Protein AF-A0A316SMA0-F1 (afdb_monomer_lite)

Sequence (99 aa):
MWKHYALLSSLFAALTAIFAKIGVKDINSNLATAIRTTVILFLRWGIVFFTDRVSEIKDISRHTWCFLLLSGIATGLSWLFYFKALQSGVVSRVAPIDK

pLDDT: mean 78.69, std 9.84, range [44.88, 91.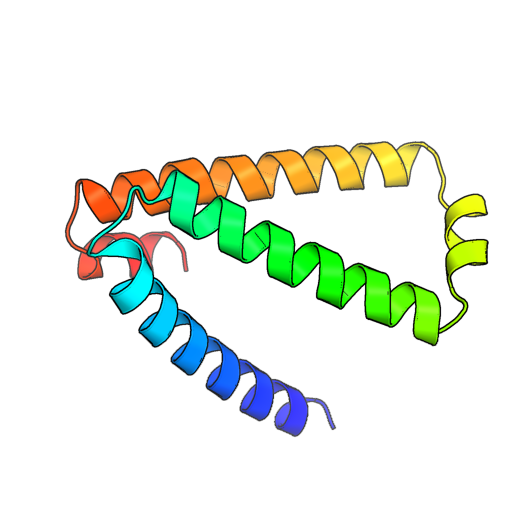56]

Structure (mmCIF, N/CA/C/O backbone):
data_AF-A0A316SMA0-F1
#
_entry.id   AF-A0A316SMA0-F1
#
loop_
_atom_site.group_PDB
_atom_site.id
_atom_site.type_symbol
_atom_site.label_atom_id
_atom_site.label_alt_id
_atom_site.label_comp_id
_atom_site.label_asym_id
_atom_site.label_entity_id
_atom_site.label_seq_id
_atom_site.pdbx_PDB_ins_code
_atom_site.Cartn_x
_atom_site.Cartn_y
_atom_site.Cartn_z
_atom_site.occupancy
_atom_site.B_iso_or_equiv
_atom_site.auth_seq_id
_atom_site.auth_comp_id
_atom_site.auth_asym_id
_atom_site.auth_atom_id
_atom_site.pdbx_PDB_model_num
ATOM 1 N N . MET A 1 1 ? -2.710 -23.763 10.604 1.00 67.50 1 MET A N 1
ATOM 2 C CA . MET A 1 1 ? -3.597 -22.664 10.160 1.00 67.50 1 MET A CA 1
ATOM 3 C C . MET A 1 1 ? -2.854 -21.587 9.357 1.00 67.50 1 MET A C 1
ATOM 5 O O . MET A 1 1 ? -3.225 -21.387 8.213 1.00 67.50 1 MET A O 1
ATOM 9 N N . TRP A 1 2 ? -1.745 -20.991 9.819 1.00 81.88 2 TRP A N 1
ATOM 10 C CA . TRP A 1 2 ? -0.991 -19.978 9.038 1.00 81.88 2 TRP A CA 1
ATOM 11 C C . TRP A 1 2 ? -0.376 -20.474 7.708 1.00 81.88 2 TRP A C 1
ATOM 13 O O . TRP A 1 2 ? -0.378 -19.749 6.720 1.00 81.88 2 TRP A O 1
ATOM 23 N N . LYS A 1 3 ? 0.090 -21.733 7.651 1.00 83.38 3 LYS A N 1
ATOM 24 C CA . LYS A 1 3 ? 0.710 -22.320 6.443 1.00 83.38 3 LYS A CA 1
ATOM 25 C C . LYS A 1 3 ? -0.230 -22.363 5.228 1.00 83.38 3 LYS A C 1
ATOM 27 O O . LYS A 1 3 ? 0.224 -22.184 4.107 1.00 83.38 3 LYS A O 1
ATOM 32 N N . HIS A 1 4 ? -1.531 -22.568 5.450 1.00 85.12 4 HIS A N 1
ATOM 33 C CA . HIS A 1 4 ? -2.523 -22.626 4.369 1.00 85.12 4 HIS A CA 1
ATOM 34 C C . HIS A 1 4 ? -2.758 -21.229 3.778 1.00 85.12 4 HIS A C 1
ATOM 36 O O . HIS A 1 4 ? -2.731 -21.062 2.563 1.00 85.12 4 HIS A O 1
ATOM 42 N N . TYR A 1 5 ? -2.883 -20.210 4.636 1.00 83.38 5 TYR A N 1
ATOM 43 C CA . TYR A 1 5 ? -2.960 -18.814 4.200 1.00 83.38 5 TYR A CA 1
ATOM 44 C C . TYR A 1 5 ? -1.676 -18.346 3.503 1.00 83.38 5 TYR A C 1
ATOM 46 O O . TYR A 1 5 ? -1.753 -17.593 2.537 1.00 83.38 5 TYR A O 1
ATOM 54 N N . ALA A 1 6 ? -0.504 -18.818 3.939 1.00 82.00 6 ALA A N 1
ATOM 55 C CA . ALA A 1 6 ? 0.769 -18.515 3.285 1.00 82.00 6 ALA A CA 1
ATOM 56 C C . ALA A 1 6 ? 0.861 -19.124 1.874 1.00 82.00 6 ALA A C 1
ATOM 58 O O . ALA A 1 6 ? 1.287 -18.437 0.948 1.00 82.00 6 ALA A O 1
ATOM 59 N N . LEU A 1 7 ? 0.413 -20.374 1.697 1.00 87.88 7 LEU A N 1
ATOM 60 C CA . LEU A 1 7 ? 0.365 -21.037 0.389 1.00 87.88 7 LEU A CA 1
ATOM 61 C C . LEU A 1 7 ? -0.601 -20.325 -0.569 1.00 87.88 7 LEU A C 1
ATOM 63 O O . LEU A 1 7 ? -0.293 -20.100 -1.736 1.00 87.88 7 LEU A O 1
ATOM 67 N N . LEU A 1 8 ? -1.768 -19.928 -0.062 1.00 86.44 8 LEU A N 1
ATOM 68 C CA . LEU A 1 8 ? -2.743 -19.188 -0.852 1.00 86.44 8 LEU A CA 1
ATOM 69 C C . LEU A 1 8 ? -2.206 -17.794 -1.226 1.00 86.44 8 LEU A C 1
ATOM 71 O O . LEU A 1 8 ? -2.337 -17.361 -2.367 1.00 86.44 8 LEU A O 1
ATOM 75 N N . SER A 1 9 ? -1.530 -17.118 -0.291 1.00 84.50 9 SER A N 1
ATOM 76 C CA . SER A 1 9 ? -0.879 -15.823 -0.521 1.00 84.50 9 SER A CA 1
ATOM 77 C C . SER A 1 9 ? 0.203 -15.894 -1.603 1.00 84.50 9 SER A C 1
ATOM 79 O O . SER A 1 9 ? 0.232 -15.038 -2.488 1.00 84.50 9 SER A O 1
ATOM 81 N N . SER A 1 10 ? 1.059 -16.925 -1.601 1.00 84.88 10 SER A N 1
ATOM 82 C CA . SER A 1 10 ? 2.097 -17.077 -2.630 1.00 84.88 10 SER A CA 1
ATOM 83 C C . SER A 1 10 ? 1.506 -17.332 -4.021 1.00 84.88 10 SER A C 1
ATOM 85 O O . SER A 1 10 ? 2.002 -16.771 -5.000 1.00 84.88 10 SER A O 1
ATOM 87 N N . LEU A 1 11 ? 0.403 -18.085 -4.113 1.00 89.31 11 LEU A N 1
ATOM 88 C CA . LEU A 1 11 ? -0.335 -18.289 -5.362 1.00 89.31 11 LEU A CA 1
ATOM 89 C C . LEU A 1 11 ? -0.879 -16.963 -5.923 1.00 89.31 11 LEU A C 1
ATOM 91 O O . LEU A 1 11 ? -0.643 -16.636 -7.088 1.00 89.31 11 LEU A O 1
ATOM 95 N N . PHE A 1 12 ? -1.556 -16.163 -5.093 1.00 86.31 12 PHE A N 1
ATOM 96 C CA . PHE A 1 12 ? -2.056 -14.846 -5.502 1.00 86.31 12 PHE A CA 1
ATOM 97 C C . PHE A 1 12 ? -0.925 -13.868 -5.839 1.00 86.31 12 PHE A C 1
ATOM 99 O O . PHE A 1 12 ? -1.065 -13.068 -6.767 1.00 86.31 12 PHE A O 1
ATOM 106 N N . ALA A 1 13 ? 0.208 -13.937 -5.137 1.00 81.44 13 ALA A N 1
ATOM 107 C CA . ALA A 1 13 ? 1.386 -13.130 -5.440 1.00 81.44 13 ALA A CA 1
ATOM 108 C C . ALA A 1 13 ? 1.978 -13.477 -6.817 1.00 81.44 13 ALA A C 1
ATOM 110 O O . ALA A 1 13 ? 2.295 -12.568 -7.587 1.00 81.44 13 ALA A O 1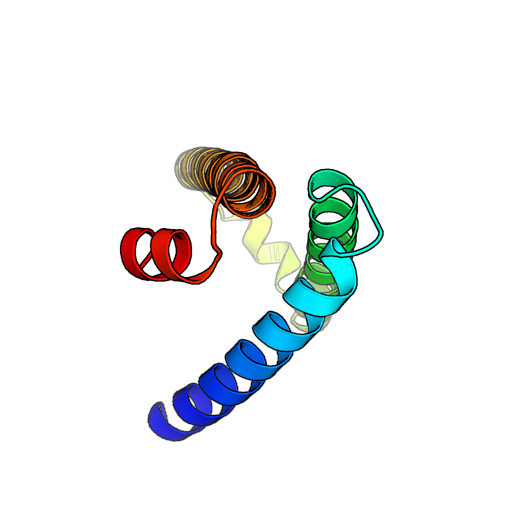
ATOM 111 N N . ALA A 1 14 ? 2.062 -14.766 -7.164 1.00 82.69 14 ALA A N 1
ATOM 112 C CA . ALA A 1 14 ? 2.520 -15.213 -8.478 1.00 82.69 14 ALA A CA 1
ATOM 113 C C . ALA A 1 14 ? 1.583 -14.735 -9.603 1.00 82.69 14 ALA A C 1
ATOM 115 O O . ALA A 1 14 ? 2.046 -14.142 -10.579 1.00 82.69 14 ALA A O 1
ATOM 116 N N . LEU A 1 15 ? 0.265 -14.898 -9.437 1.00 84.12 15 LEU A N 1
ATOM 117 C CA . LEU A 1 15 ? -0.745 -14.389 -10.380 1.00 84.12 15 LEU A CA 1
ATOM 118 C C . LEU A 1 15 ? -0.647 -12.871 -10.559 1.00 84.12 15 LEU A C 1
ATOM 120 O O . LEU A 1 15 ? -0.642 -12.361 -11.677 1.00 84.12 15 LEU A O 1
ATOM 124 N N . THR A 1 16 ? -0.499 -12.146 -9.452 1.00 81.81 16 THR A N 1
ATOM 125 C CA . THR A 1 16 ? -0.329 -10.691 -9.449 1.00 81.81 16 THR A CA 1
ATOM 126 C C . THR A 1 16 ? 0.903 -10.263 -10.243 1.00 81.81 16 THR A C 1
ATOM 128 O O . THR A 1 16 ? 0.830 -9.287 -10.985 1.00 81.81 16 THR A O 1
ATOM 131 N N . ALA A 1 17 ? 2.026 -10.975 -10.115 1.00 75.50 17 ALA A N 1
ATOM 132 C CA . ALA A 1 17 ? 3.240 -10.675 -10.870 1.00 75.50 17 ALA A CA 1
ATOM 133 C C . ALA A 1 17 ? 3.036 -10.880 -12.382 1.00 75.50 17 ALA A C 1
ATOM 135 O O . ALA A 1 17 ? 3.468 -10.047 -13.180 1.00 75.50 17 ALA A O 1
ATOM 136 N N . ILE A 1 18 ? 2.327 -11.945 -12.772 1.00 79.81 18 ILE A N 1
ATOM 137 C CA . ILE A 1 18 ? 1.977 -12.220 -14.172 1.00 79.81 18 ILE A CA 1
ATOM 138 C C . ILE A 1 18 ? 1.082 -11.102 -14.725 1.00 79.81 18 ILE A C 1
ATOM 140 O O . ILE A 1 18 ? 1.417 -10.499 -15.746 1.00 79.81 18 ILE A O 1
ATOM 144 N N . PHE A 1 19 ? -0.011 -10.766 -14.031 1.00 79.38 19 PHE A N 1
ATOM 145 C CA . PHE A 1 19 ? -0.932 -9.710 -14.462 1.00 79.38 19 PHE A CA 1
ATOM 146 C C . PHE A 1 19 ? -0.283 -8.327 -14.481 1.00 79.38 19 PHE A C 1
ATOM 148 O O . PHE A 1 19 ? -0.534 -7.562 -15.405 1.00 79.38 19 PHE A O 1
ATOM 155 N N . ALA A 1 20 ? 0.583 -8.007 -13.517 1.00 72.56 20 ALA A N 1
ATOM 156 C CA . ALA A 1 20 ? 1.316 -6.744 -13.508 1.00 72.56 20 ALA A CA 1
ATOM 157 C C . ALA A 1 20 ? 2.260 -6.633 -14.712 1.00 72.56 20 ALA A C 1
ATOM 159 O O . ALA A 1 20 ? 2.326 -5.583 -15.344 1.00 72.56 20 ALA A O 1
ATOM 160 N N . LYS A 1 21 ? 2.953 -7.719 -15.074 1.00 70.31 21 LYS A N 1
ATOM 161 C CA . LYS A 1 21 ? 3.850 -7.728 -16.235 1.00 70.31 21 LYS A CA 1
ATOM 162 C C . LYS A 1 21 ? 3.095 -7.556 -17.553 1.00 70.31 21 LYS A C 1
ATOM 164 O O . LYS A 1 21 ? 3.576 -6.848 -18.430 1.00 70.31 21 LYS A O 1
ATOM 169 N N . ILE A 1 22 ? 1.931 -8.191 -17.690 1.00 74.38 22 ILE A N 1
ATOM 170 C CA . ILE A 1 22 ? 1.084 -8.065 -18.885 1.00 74.38 22 ILE A CA 1
ATOM 171 C C . ILE A 1 22 ? 0.439 -6.673 -18.933 1.00 74.38 22 ILE A C 1
ATOM 173 O O . ILE A 1 22 ? 0.507 -5.999 -19.952 1.00 74.38 22 ILE A O 1
ATOM 177 N N . GLY A 1 23 ? -0.127 -6.210 -17.818 1.00 70.06 23 GLY A N 1
ATOM 178 C CA . GLY A 1 23 ? -0.882 -4.961 -17.743 1.00 70.06 23 GLY A CA 1
ATOM 179 C C . GLY A 1 23 ? -0.041 -3.688 -17.833 1.00 70.06 23 GLY A C 1
ATOM 180 O O . GLY A 1 23 ? -0.583 -2.658 -18.196 1.00 70.06 23 GLY A O 1
ATOM 181 N N . VAL A 1 24 ? 1.260 -3.723 -17.526 1.00 69.88 24 VAL A N 1
ATOM 182 C CA . VAL A 1 24 ? 2.152 -2.545 -17.623 1.00 69.88 24 VAL A CA 1
ATOM 183 C C . VAL A 1 24 ? 2.860 -2.462 -18.985 1.00 69.88 24 VAL A C 1
ATOM 185 O O . VAL A 1 24 ? 3.455 -1.440 -19.310 1.00 69.88 24 VAL A O 1
ATOM 188 N N . LYS A 1 25 ? 2.801 -3.518 -19.809 1.00 67.50 25 LYS A N 1
ATOM 189 C CA . LYS A 1 25 ? 3.543 -3.583 -21.077 1.00 67.50 25 LYS A CA 1
ATOM 190 C C . LYS A 1 25 ? 3.044 -2.576 -22.122 1.00 67.50 25 LYS A C 1
ATOM 192 O O . LYS A 1 25 ? 3.863 -2.022 -22.846 1.00 67.50 25 LYS A O 1
ATOM 197 N N . ASP A 1 26 ? 1.734 -2.331 -22.164 1.00 67.12 26 ASP A N 1
ATOM 198 C CA . ASP A 1 26 ? 1.078 -1.554 -23.227 1.00 67.12 26 ASP A CA 1
ATOM 199 C C . ASP A 1 26 ? 0.450 -0.229 -22.745 1.00 67.12 26 ASP A C 1
ATOM 201 O O . ASP A 1 26 ? -0.082 0.536 -23.546 1.00 67.12 26 ASP A O 1
ATOM 205 N N . ILE A 1 27 ? 0.519 0.085 -21.444 1.00 75.19 27 ILE A N 1
ATOM 206 C CA . ILE A 1 27 ? -0.009 1.334 -20.868 1.00 75.19 27 ILE A CA 1
ATOM 207 C C . ILE A 1 27 ? 0.974 1.961 -19.877 1.00 75.19 27 ILE A C 1
ATOM 209 O O . ILE A 1 27 ? 1.862 1.303 -19.341 1.00 75.19 27 ILE A O 1
ATOM 213 N N . ASN A 1 28 ? 0.806 3.257 -19.600 1.00 76.38 28 ASN A N 1
ATOM 214 C CA . ASN A 1 28 ? 1.623 3.966 -18.619 1.00 76.38 28 ASN A CA 1
ATOM 215 C C . ASN A 1 28 ? 1.561 3.271 -17.243 1.00 76.38 28 ASN A C 1
ATOM 217 O O . ASN A 1 28 ? 0.472 3.026 -16.722 1.00 76.38 28 ASN A O 1
ATOM 221 N N . SER A 1 29 ? 2.712 3.007 -16.619 1.00 72.38 29 SER A N 1
ATOM 222 C CA . SER A 1 29 ? 2.771 2.298 -15.336 1.00 72.38 29 SER A CA 1
ATOM 223 C C . SER A 1 29 ? 1.979 2.981 -14.217 1.00 72.38 29 SER A C 1
ATOM 225 O O . SER A 1 29 ? 1.404 2.288 -13.383 1.00 72.38 29 SER A O 1
ATOM 227 N N . ASN A 1 30 ? 1.894 4.317 -14.211 1.00 78.38 30 ASN A N 1
ATOM 228 C CA . ASN A 1 30 ? 1.085 5.058 -13.238 1.00 78.38 30 ASN A CA 1
ATOM 229 C C . ASN A 1 30 ? -0.418 4.854 -13.468 1.00 78.38 30 ASN A C 1
ATOM 231 O O . ASN A 1 30 ? -1.194 4.823 -12.518 1.00 78.38 30 ASN A O 1
ATOM 235 N N . LEU A 1 31 ? -0.839 4.689 -14.726 1.00 79.88 31 LEU A N 1
ATOM 236 C CA . LEU A 1 31 ? -2.229 4.381 -15.058 1.00 79.88 31 LEU A CA 1
ATOM 237 C C . LEU A 1 31 ? -2.578 2.949 -14.629 1.00 79.88 31 LEU A C 1
ATOM 239 O O . LEU A 1 31 ? -3.608 2.726 -13.997 1.00 79.88 31 LEU A O 1
ATOM 243 N N . ALA A 1 32 ? -1.691 1.990 -14.906 1.00 81.88 32 ALA A N 1
ATOM 244 C CA . ALA A 1 32 ? -1.864 0.598 -14.496 1.00 81.88 32 ALA A CA 1
ATOM 245 C C . ALA A 1 32 ? -1.963 0.453 -12.966 1.00 81.88 32 ALA A C 1
ATOM 247 O O . ALA A 1 32 ? -2.815 -0.279 -12.454 1.00 81.88 32 ALA A O 1
ATOM 248 N N . THR A 1 33 ? -1.119 1.171 -12.217 1.00 81.25 33 THR A N 1
ATOM 249 C CA . THR A 1 33 ? -1.170 1.164 -10.750 1.00 81.25 33 THR A CA 1
ATOM 250 C C . THR A 1 33 ? -2.400 1.865 -10.205 1.00 81.25 33 THR A C 1
ATOM 252 O O . THR A 1 33 ? -2.990 1.332 -9.271 1.00 81.25 33 THR A O 1
ATOM 255 N N . ALA A 1 34 ? -2.826 2.987 -10.792 1.00 84.44 34 ALA A N 1
ATOM 256 C CA . ALA A 1 34 ? -4.058 3.669 -10.401 1.00 84.44 34 ALA A CA 1
ATOM 257 C C . ALA A 1 34 ? -5.288 2.763 -10.565 1.00 84.44 34 ALA A C 1
ATOM 259 O O . ALA A 1 34 ? -6.078 2.618 -9.638 1.00 84.44 34 ALA A O 1
ATOM 260 N N . ILE A 1 35 ? -5.415 2.065 -11.700 1.00 85.75 35 ILE A N 1
ATOM 261 C CA . ILE A 1 35 ? -6.508 1.102 -11.910 1.00 85.75 35 ILE A CA 1
ATOM 262 C C . ILE A 1 35 ? -6.458 0.002 -10.841 1.00 85.75 35 ILE A C 1
ATOM 264 O O . ILE A 1 35 ? -7.471 -0.329 -10.221 1.00 85.75 35 ILE A O 1
ATOM 268 N N . ARG A 1 36 ? -5.265 -0.541 -10.572 1.00 83.81 36 ARG A N 1
ATOM 269 C CA . ARG A 1 36 ? -5.079 -1.591 -9.566 1.00 83.81 36 ARG A CA 1
ATOM 270 C C . ARG A 1 36 ? -5.431 -1.119 -8.151 1.00 83.81 36 ARG A C 1
ATOM 272 O O . ARG A 1 36 ? -6.079 -1.870 -7.421 1.00 83.81 36 ARG A O 1
ATOM 279 N N . THR A 1 37 ? -5.021 0.084 -7.743 1.00 86.81 37 THR A N 1
ATOM 280 C CA . THR A 1 37 ? -5.347 0.624 -6.412 1.00 86.81 37 THR A CA 1
ATOM 281 C C . THR A 1 37 ? -6.835 0.891 -6.272 1.00 86.81 37 THR A C 1
ATOM 283 O O . THR A 1 37 ? -7.382 0.586 -5.217 1.00 86.81 37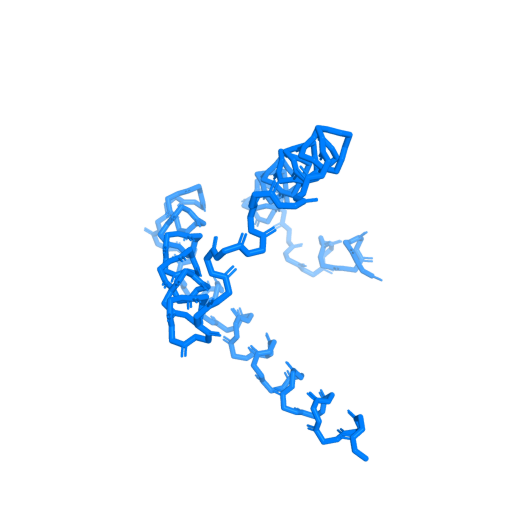 THR A O 1
ATOM 286 N N . THR A 1 38 ? -7.511 1.366 -7.320 1.00 89.38 38 THR A N 1
ATOM 287 C CA . THR A 1 38 ? -8.967 1.549 -7.319 1.00 89.38 38 THR A CA 1
ATOM 288 C C . THR A 1 38 ? -9.699 0.225 -7.101 1.00 89.38 38 THR A C 1
ATOM 290 O O . THR A 1 38 ? -10.559 0.144 -6.226 1.00 89.38 38 THR A O 1
ATOM 293 N N . VAL A 1 39 ? -9.322 -0.843 -7.815 1.00 89.12 39 VAL A N 1
ATOM 294 C CA . VAL A 1 39 ? -9.922 -2.178 -7.621 1.00 89.12 39 VAL A CA 1
ATOM 295 C C . VAL A 1 39 ? -9.695 -2.688 -6.193 1.00 89.12 39 VAL A C 1
ATOM 297 O O . VAL A 1 39 ? -10.630 -3.163 -5.549 1.00 89.12 39 VAL A O 1
ATOM 300 N N . ILE A 1 40 ? -8.474 -2.549 -5.664 1.00 88.69 40 ILE A N 1
ATOM 301 C CA . ILE A 1 40 ? -8.152 -2.942 -4.282 1.00 88.69 40 ILE A CA 1
ATOM 302 C C . ILE A 1 40 ? -8.951 -2.113 -3.272 1.00 88.69 40 ILE A C 1
ATOM 304 O O . ILE A 1 40 ? -9.416 -2.662 -2.276 1.00 88.69 40 ILE A O 1
ATOM 308 N N . LEU A 1 41 ? -9.120 -0.812 -3.517 1.00 90.38 41 LEU A N 1
ATOM 309 C CA . LEU A 1 41 ? -9.881 0.090 -2.660 1.00 90.38 41 LEU A CA 1
ATOM 310 C C . LEU A 1 41 ? -11.335 -0.371 -2.563 1.00 90.38 41 LEU A C 1
ATOM 312 O O . LEU A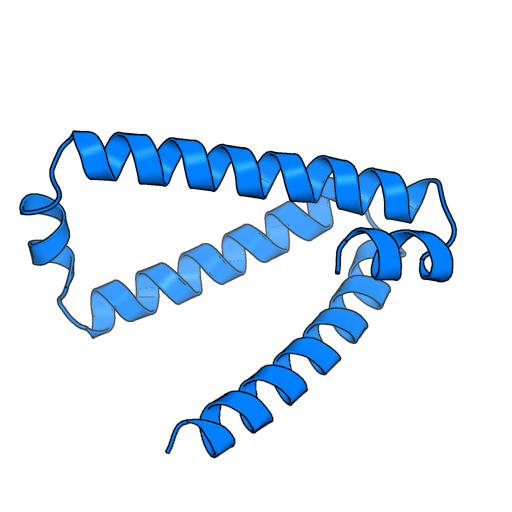 1 41 ? -11.818 -0.571 -1.451 1.00 90.38 41 LEU A O 1
ATOM 316 N N . PHE A 1 42 ? -11.998 -0.627 -3.693 1.00 91.56 42 PHE A N 1
ATOM 317 C CA . PHE A 1 42 ? -13.370 -1.141 -3.692 1.00 91.56 42 PHE A CA 1
ATOM 318 C C . PHE A 1 42 ? -13.486 -2.490 -2.982 1.00 91.56 42 PHE A C 1
ATOM 320 O O . PHE A 1 42 ? -14.387 -2.674 -2.169 1.00 91.56 42 PHE A O 1
ATOM 327 N N . LEU A 1 43 ? -12.553 -3.413 -3.226 1.00 89.94 43 LEU A N 1
ATOM 328 C CA . LEU A 1 43 ? -12.564 -4.727 -2.584 1.00 89.94 43 LEU A CA 1
ATOM 329 C C . LEU A 1 43 ? -12.369 -4.622 -1.061 1.00 89.94 43 LEU A C 1
ATOM 331 O O . LEU A 1 43 ? -13.092 -5.258 -0.297 1.00 89.94 43 LEU A O 1
ATOM 335 N N . ARG A 1 44 ? -11.429 -3.784 -0.603 1.00 88.25 44 ARG A N 1
ATOM 336 C CA . ARG A 1 44 ? -11.153 -3.544 0.826 1.00 88.25 44 ARG A CA 1
ATOM 337 C C . ARG A 1 44 ? -12.340 -2.890 1.525 1.00 88.25 44 ARG A C 1
ATOM 339 O O . ARG A 1 44 ? -12.742 -3.367 2.581 1.00 88.25 44 ARG A O 1
ATOM 346 N N . TRP A 1 45 ? -12.910 -1.840 0.937 1.00 86.88 45 TRP A N 1
ATOM 347 C CA . TRP A 1 45 ? -14.092 -1.177 1.489 1.00 86.88 45 TRP A CA 1
ATOM 348 C C . TRP A 1 45 ? -15.312 -2.093 1.487 1.00 86.88 45 TRP A C 1
ATOM 350 O O . TRP A 1 45 ? -16.020 -2.135 2.488 1.00 86.88 45 TRP A O 1
ATOM 360 N N . GLY A 1 46 ? -15.514 -2.887 0.431 1.00 88.56 46 GLY A N 1
ATOM 361 C CA . GLY A 1 46 ? -16.571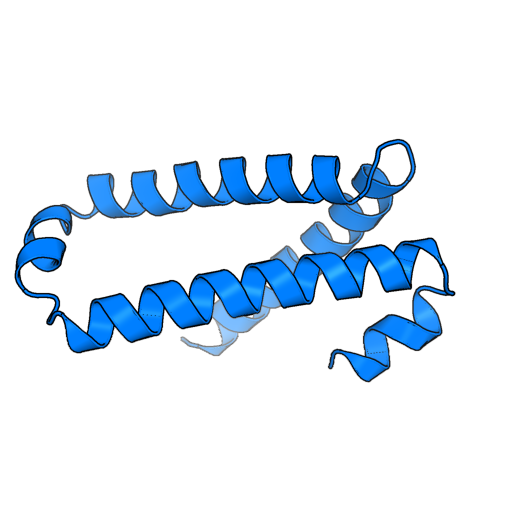 -3.896 0.374 1.00 88.56 46 GLY A CA 1
ATOM 362 C C . GLY A 1 46 ? -16.513 -4.843 1.570 1.00 88.56 46 GLY A C 1
ATOM 363 O O . GLY A 1 46 ? -17.506 -5.003 2.269 1.00 88.56 46 GLY A O 1
ATOM 364 N N . ILE A 1 47 ? -15.333 -5.389 1.884 1.00 87.81 47 ILE A N 1
ATOM 365 C CA . ILE A 1 47 ? -15.145 -6.246 3.066 1.00 87.81 47 ILE A CA 1
ATOM 366 C C . ILE A 1 47 ? -15.479 -5.502 4.367 1.00 87.81 47 ILE A C 1
ATOM 368 O O . ILE A 1 47 ? -16.138 -6.074 5.232 1.00 87.81 47 ILE A O 1
ATOM 372 N N . VAL A 1 48 ? -15.055 -4.243 4.520 1.00 86.88 48 VAL A N 1
ATOM 373 C CA . VAL A 1 48 ? -15.353 -3.447 5.727 1.00 86.88 48 VAL A CA 1
ATOM 374 C C . VAL A 1 48 ? -16.861 -3.252 5.904 1.00 86.88 48 VAL A C 1
ATOM 376 O O . VAL A 1 48 ? -17.355 -3.425 7.018 1.00 86.88 48 VAL A O 1
ATOM 379 N N . PHE A 1 49 ? -17.590 -2.969 4.819 1.00 85.88 49 PHE A N 1
ATOM 380 C CA . PHE A 1 49 ? -19.053 -2.885 4.838 1.00 85.88 49 PHE A CA 1
ATOM 381 C C . PHE A 1 49 ? -19.701 -4.230 5.186 1.00 85.88 49 PHE A C 1
ATOM 383 O O . PHE A 1 49 ? -20.562 -4.271 6.054 1.00 85.88 49 PHE A O 1
ATOM 390 N N . PHE A 1 50 ? -19.251 -5.337 4.584 1.00 87.25 50 PHE A N 1
ATOM 391 C CA . PHE A 1 50 ? -19.763 -6.683 4.887 1.00 87.25 50 PHE A CA 1
ATOM 392 C C . PHE A 1 50 ? -19.472 -7.154 6.320 1.00 87.25 50 PHE A C 1
ATOM 394 O O . PHE A 1 50 ? -20.172 -8.024 6.826 1.00 87.25 50 PHE A O 1
ATOM 401 N N . THR A 1 51 ? -18.433 -6.619 6.963 1.00 85.38 51 THR A N 1
ATOM 402 C CA . THR A 1 51 ? -18.036 -7.009 8.327 1.00 85.38 51 THR A CA 1
ATOM 403 C C . THR A 1 51 ? -18.644 -6.079 9.392 1.00 85.38 51 THR A C 1
ATOM 405 O O . THR A 1 51 ? -18.348 -6.244 10.570 1.00 85.38 51 THR A O 1
ATOM 408 N N . ASP A 1 52 ? -19.456 -5.084 9.003 1.00 76.44 52 ASP A N 1
ATOM 409 C CA . ASP A 1 52 ? -20.062 -4.075 9.897 1.00 76.44 52 ASP A CA 1
ATOM 410 C C . ASP A 1 52 ? -19.053 -3.294 10.772 1.00 76.44 52 ASP A C 1
ATOM 412 O O . ASP A 1 52 ? -19.397 -2.649 11.761 1.00 76.44 52 ASP A O 1
ATOM 416 N N . ARG A 1 53 ? -17.771 -3.272 10.381 1.00 76.44 53 ARG A N 1
ATOM 417 C CA . ARG A 1 53 ? -16.690 -2.597 11.132 1.00 76.44 53 ARG A CA 1
ATOM 418 C C . ARG A 1 53 ? -16.544 -1.117 10.817 1.00 76.44 53 ARG A C 1
ATOM 420 O O . ARG A 1 53 ? -15.539 -0.492 11.141 1.00 76.44 53 ARG A O 1
ATOM 427 N N . VAL A 1 54 ? -17.555 -0.534 10.187 1.00 71.94 54 VAL A N 1
ATOM 428 C CA . VAL A 1 54 ? -17.596 0.903 9.897 1.00 71.94 54 VAL A CA 1
ATOM 429 C C . VAL A 1 54 ? -17.649 1.714 11.200 1.00 71.94 54 VAL A C 1
ATOM 431 O O . VAL A 1 54 ? -17.133 2.829 11.255 1.00 71.94 54 VAL A O 1
ATOM 434 N N . SER A 1 55 ? -18.217 1.150 12.272 1.00 71.81 55 SER A N 1
ATOM 435 C CA . SER A 1 55 ? -18.275 1.776 13.599 1.00 71.81 55 SER A CA 1
ATOM 436 C C . SER A 1 55 ? -16.896 1.931 14.253 1.00 71.81 55 SER A C 1
ATOM 438 O O . SER A 1 55 ? -16.641 2.975 14.851 1.00 71.81 55 SER A O 1
ATOM 440 N N . GLU A 1 56 ? -15.982 0.972 14.054 1.00 76.94 56 GLU A N 1
ATOM 441 C CA . GLU A 1 56 ? -14.617 0.988 14.611 1.00 76.94 56 GLU A CA 1
ATOM 442 C C . GLU A 1 56 ? -13.793 2.183 14.108 1.00 76.94 56 GLU A C 1
ATOM 444 O O . GLU A 1 56 ? -12.866 2.622 14.782 1.00 76.94 56 GLU A O 1
ATOM 449 N N . ILE A 1 57 ? -14.156 2.773 12.960 1.00 74.88 57 ILE A N 1
ATOM 450 C CA . ILE A 1 57 ? -13.500 3.972 12.414 1.00 74.88 57 ILE A CA 1
ATOM 451 C C . ILE A 1 57 ? -13.568 5.145 13.408 1.00 74.88 57 ILE A C 1
ATOM 453 O O . ILE A 1 57 ? -12.647 5.965 13.451 1.00 74.88 57 ILE A O 1
ATOM 457 N N . LYS A 1 58 ? -14.632 5.222 14.222 1.00 73.12 58 LYS A N 1
ATOM 458 C CA . LYS A 1 58 ? -14.824 6.285 15.223 1.00 73.12 58 LYS A CA 1
ATOM 459 C C . LYS A 1 58 ? -13.904 6.139 16.437 1.00 73.12 58 LYS A C 1
ATOM 461 O O . LYS A 1 58 ? -13.579 7.151 17.050 1.00 73.12 58 LYS A O 1
ATOM 466 N N . ASP A 1 59 ? -13.447 4.923 16.731 1.00 81.81 59 ASP A N 1
ATOM 467 C CA . ASP A 1 59 ? -12.537 4.635 17.845 1.00 81.81 59 ASP A CA 1
ATOM 468 C C . ASP A 1 59 ? -11.055 4.794 17.458 1.00 81.81 59 ASP A C 1
ATOM 470 O O . ASP A 1 59 ? -10.160 4.723 18.306 1.00 81.81 59 ASP A O 1
ATOM 474 N N . ILE A 1 60 ? -10.757 5.052 16.178 1.00 82.69 60 ILE A N 1
ATOM 475 C CA . ILE A 1 60 ? -9.384 5.257 15.711 1.00 82.69 60 ILE A CA 1
ATOM 476 C C . ILE A 1 60 ? -8.868 6.622 16.189 1.00 82.69 60 ILE A C 1
ATOM 478 O O . ILE A 1 60 ? -9.309 7.682 15.744 1.00 82.69 60 ILE A O 1
ATOM 482 N N . SER A 1 61 ? -7.848 6.595 17.050 1.00 86.69 61 SER A N 1
ATOM 483 C CA . SER A 1 61 ? -7.133 7.791 17.513 1.00 86.69 61 SER A CA 1
ATOM 484 C C . SER A 1 61 ? -6.547 8.625 16.359 1.00 86.69 61 SER A C 1
ATOM 486 O O . SER A 1 61 ? -6.068 8.087 15.355 1.00 86.69 61 SER A O 1
ATOM 488 N N . ARG A 1 62 ? -6.491 9.958 16.528 1.00 83.00 62 ARG A N 1
ATOM 489 C CA . ARG A 1 62 ? -5.872 10.894 15.560 1.00 83.00 62 ARG A CA 1
ATOM 490 C C . ARG A 1 62 ? -4.424 10.540 15.222 1.00 83.00 62 ARG A C 1
ATOM 492 O O . ARG A 1 62 ? -3.988 10.759 14.095 1.00 83.00 62 ARG A O 1
ATOM 499 N N . HIS A 1 63 ? -3.683 9.993 16.182 1.00 84.38 63 HIS A N 1
ATOM 500 C CA . HIS A 1 63 ? -2.302 9.575 15.960 1.00 84.38 63 HIS A CA 1
ATOM 501 C C . HIS A 1 63 ? -2.233 8.402 14.972 1.00 84.38 63 HIS A C 1
ATOM 503 O O . HIS A 1 63 ? -1.469 8.442 14.010 1.00 84.38 63 HIS A O 1
ATOM 509 N N . THR A 1 64 ? -3.100 7.402 15.143 1.00 86.75 64 THR A N 1
ATOM 510 C CA . THR A 1 64 ? -3.219 6.259 14.229 1.00 86.75 64 THR A CA 1
ATOM 511 C C . THR A 1 64 ? -3.626 6.707 12.827 1.00 86.75 64 THR A C 1
ATOM 513 O O . THR A 1 64 ? -3.051 6.235 11.851 1.00 86.75 64 THR A O 1
ATOM 516 N N . TRP A 1 65 ? -4.545 7.672 12.715 1.00 87.00 65 TRP A N 1
ATOM 517 C CA . TRP A 1 65 ? -4.907 8.297 11.437 1.00 87.00 65 TRP A CA 1
ATOM 518 C C . TRP A 1 65 ? -3.712 8.949 10.735 1.00 87.00 65 TRP A C 1
ATOM 520 O O . TRP A 1 65 ? -3.520 8.743 9.538 1.00 87.00 65 TRP A O 1
ATOM 530 N N . CYS A 1 66 ? -2.887 9.695 11.474 1.00 88.94 66 CYS A N 1
ATOM 531 C CA . CYS A 1 66 ? -1.683 10.310 10.923 1.00 88.94 66 CYS A CA 1
ATOM 532 C C . CYS A 1 66 ? -0.710 9.246 10.391 1.00 88.94 66 CYS A C 1
ATOM 534 O O . CYS A 1 66 ? -0.282 9.328 9.242 1.00 88.94 66 CYS A O 1
ATOM 536 N N . PHE A 1 67 ? -0.436 8.196 11.173 1.00 89.44 67 PHE A N 1
ATOM 537 C CA . PHE A 1 67 ? 0.436 7.094 10.753 1.00 89.44 67 PHE A CA 1
ATOM 538 C C . PHE A 1 67 ? -0.122 6.306 9.559 1.00 89.44 67 PHE A C 1
ATOM 540 O O . PHE A 1 67 ? 0.642 5.939 8.668 1.00 89.44 67 PHE A O 1
ATOM 547 N N . LEU A 1 68 ? -1.438 6.079 9.499 1.00 88.62 68 LEU A N 1
ATOM 548 C CA . LEU A 1 68 ? -2.105 5.435 8.362 1.00 88.62 68 LEU A CA 1
ATOM 549 C C . LEU A 1 68 ? -1.968 6.265 7.083 1.00 88.62 68 LEU A C 1
ATOM 551 O O . LEU A 1 68 ? -1.632 5.717 6.034 1.00 88.62 68 LEU A O 1
ATOM 555 N N . LEU A 1 69 ? -2.178 7.582 7.169 1.00 88.38 69 LEU A N 1
ATOM 556 C CA . LEU A 1 69 ? -2.002 8.490 6.036 1.00 88.38 69 LEU A CA 1
ATOM 557 C C . LEU A 1 69 ? -0.543 8.526 5.576 1.00 88.38 69 LEU A C 1
ATOM 559 O O . LEU A 1 69 ? -0.276 8.365 4.387 1.00 88.38 69 LEU A O 1
ATOM 563 N N . LEU A 1 70 ? 0.404 8.665 6.508 1.00 89.44 70 LEU A N 1
ATOM 564 C CA . LEU A 1 70 ? 1.835 8.682 6.198 1.00 89.44 70 LEU A CA 1
ATOM 565 C C . LEU A 1 70 ? 2.289 7.363 5.557 1.00 89.44 70 LEU A C 1
ATOM 567 O O . LEU A 1 70 ? 3.012 7.374 4.564 1.00 89.44 70 LEU A O 1
ATOM 571 N N . SER A 1 71 ? 1.820 6.228 6.082 1.00 87.75 71 SER A N 1
ATOM 572 C CA . SER A 1 71 ? 2.081 4.897 5.526 1.00 87.75 71 SER A CA 1
ATOM 573 C C . SER A 1 71 ? 1.479 4.733 4.127 1.00 87.75 71 SER A C 1
ATOM 575 O O . SER A 1 71 ? 2.140 4.207 3.229 1.00 87.75 71 SER A O 1
ATOM 577 N N . GLY A 1 72 ? 0.258 5.231 3.907 1.00 86.31 72 GLY A N 1
ATOM 578 C CA . GLY A 1 72 ? -0.386 5.235 2.594 1.00 86.31 72 GLY A CA 1
ATOM 579 C C . GLY A 1 72 ? 0.400 6.051 1.567 1.00 86.31 72 GLY A C 1
ATOM 580 O O . GLY A 1 72 ? 0.667 5.562 0.469 1.00 86.31 72 GLY A O 1
ATOM 581 N N . ILE A 1 73 ? 0.843 7.253 1.947 1.00 88.06 73 ILE A N 1
ATOM 582 C CA . ILE A 1 73 ? 1.690 8.120 1.114 1.00 88.06 73 ILE A CA 1
ATOM 583 C C . ILE A 1 73 ? 3.023 7.430 0.802 1.00 88.06 73 ILE A C 1
ATOM 585 O O . ILE A 1 73 ? 3.423 7.379 -0.361 1.00 88.06 73 ILE A O 1
ATOM 589 N N . ALA A 1 74 ? 3.683 6.846 1.806 1.00 86.88 74 ALA A N 1
ATOM 590 C CA . ALA A 1 74 ? 4.940 6.121 1.626 1.00 86.88 74 ALA A CA 1
ATOM 591 C C . ALA A 1 74 ? 4.783 4.921 0.678 1.00 86.88 74 ALA A C 1
ATOM 593 O O . ALA A 1 74 ? 5.622 4.709 -0.197 1.00 86.88 74 ALA A O 1
ATOM 594 N N . THR A 1 75 ? 3.680 4.177 0.794 1.00 85.19 75 THR A N 1
ATOM 595 C CA . THR A 1 75 ? 3.367 3.045 -0.092 1.00 85.19 75 THR A CA 1
ATOM 596 C C . THR A 1 75 ? 3.141 3.514 -1.531 1.00 85.19 75 THR A C 1
ATOM 598 O O . THR A 1 75 ? 3.701 2.943 -2.464 1.00 85.19 75 THR A O 1
ATOM 601 N N . GLY A 1 76 ? 2.361 4.584 -1.723 1.00 83.56 76 GLY A N 1
ATOM 602 C CA . GLY A 1 76 ? 2.111 5.160 -3.045 1.00 83.56 76 GLY A CA 1
ATOM 603 C C . GLY A 1 76 ? 3.382 5.694 -3.712 1.00 83.56 76 GLY A C 1
ATOM 604 O O . GLY A 1 76 ? 3.631 5.405 -4.883 1.00 83.56 76 GLY A O 1
ATOM 605 N N . LEU A 1 77 ? 4.222 6.413 -2.958 1.00 84.19 77 LEU A N 1
ATOM 606 C CA . LEU A 1 77 ? 5.524 6.901 -3.426 1.00 84.19 77 LEU A CA 1
ATOM 607 C C . LEU A 1 77 ? 6.462 5.746 -3.791 1.00 84.19 77 LEU A C 1
ATOM 609 O O . LEU A 1 77 ? 7.059 5.772 -4.864 1.00 84.19 77 LEU A O 1
ATOM 613 N N . SER A 1 78 ? 6.554 4.719 -2.940 1.00 80.56 78 SER A N 1
ATOM 614 C CA . SER A 1 78 ? 7.347 3.513 -3.207 1.00 80.56 78 SER A CA 1
ATOM 615 C C . SER A 1 78 ? 6.957 2.873 -4.540 1.00 80.56 78 SER A C 1
ATOM 617 O O . SER A 1 78 ? 7.828 2.621 -5.371 1.00 80.56 78 SER A O 1
ATOM 619 N N . TRP A 1 79 ? 5.658 2.700 -4.808 1.00 80.12 79 TRP A N 1
ATOM 620 C CA . TRP A 1 79 ? 5.198 2.146 -6.082 1.00 80.12 79 TRP A CA 1
ATOM 621 C C . TRP A 1 79 ? 5.559 3.046 -7.260 1.00 80.12 79 TRP A C 1
ATOM 623 O O . TRP A 1 79 ? 6.045 2.546 -8.271 1.00 80.12 79 TRP A O 1
ATOM 633 N N . LEU A 1 80 ? 5.386 4.363 -7.138 1.00 77.62 80 LEU A N 1
ATOM 634 C CA . LEU A 1 80 ? 5.744 5.302 -8.202 1.00 77.62 80 LEU A CA 1
ATOM 635 C C . LEU A 1 80 ? 7.219 5.147 -8.604 1.00 77.62 80 LEU A C 1
ATOM 637 O O . LEU A 1 80 ? 7.521 5.030 -9.793 1.00 77.62 80 LEU A O 1
ATOM 641 N N . PHE A 1 81 ? 8.133 5.071 -7.634 1.00 78.69 81 PHE A N 1
ATOM 642 C CA . PHE A 1 81 ? 9.556 4.859 -7.910 1.00 78.69 81 PHE A CA 1
ATOM 643 C C . PHE A 1 81 ? 9.865 3.443 -8.413 1.00 78.69 81 PHE A C 1
ATOM 645 O O . PHE A 1 81 ? 10.623 3.304 -9.372 1.00 78.69 81 PHE A O 1
ATOM 652 N N . TYR A 1 82 ? 9.246 2.408 -7.839 1.00 76.00 82 TYR A N 1
ATOM 653 C CA . TYR A 1 82 ? 9.427 1.011 -8.247 1.00 76.00 82 TYR A CA 1
ATOM 654 C C . TYR A 1 82 ? 9.005 0.775 -9.701 1.00 76.00 82 TYR A C 1
ATOM 656 O O . TYR A 1 82 ? 9.757 0.221 -10.503 1.00 76.00 82 TYR A O 1
ATOM 664 N N . PHE A 1 83 ? 7.820 1.251 -10.080 1.00 72.19 83 PHE A N 1
ATOM 665 C CA . PHE A 1 83 ? 7.318 1.107 -11.441 1.00 72.19 83 PHE A CA 1
ATOM 666 C C . PHE A 1 83 ? 8.083 1.971 -12.439 1.00 72.19 83 PHE A C 1
ATOM 668 O O . PHE A 1 83 ? 8.283 1.547 -13.576 1.00 72.19 83 PHE A O 1
ATOM 675 N N . LYS A 1 84 ? 8.566 3.146 -12.019 1.00 73.06 84 LYS A N 1
ATOM 676 C CA . LYS A 1 84 ? 9.463 3.961 -12.842 1.00 73.06 84 LYS A CA 1
ATOM 677 C C . LYS A 1 84 ? 10.810 3.266 -13.066 1.00 73.06 84 LYS A C 1
ATOM 679 O O . LYS A 1 84 ? 11.306 3.287 -14.187 1.00 73.06 84 LYS A O 1
ATOM 684 N N . ALA A 1 85 ? 11.354 2.590 -12.051 1.00 71.38 85 ALA A N 1
ATOM 685 C CA . ALA A 1 85 ? 12.569 1.779 -12.164 1.00 71.38 85 ALA A CA 1
ATOM 686 C C . ALA A 1 85 ? 12.373 0.529 -13.041 1.00 71.38 85 ALA A C 1
ATOM 688 O O . ALA A 1 85 ? 13.253 0.179 -13.822 1.00 71.38 85 ALA A O 1
ATOM 689 N N . LEU A 1 86 ? 11.208 -0.120 -12.968 1.00 68.12 86 LEU A N 1
ATOM 690 C CA . LEU A 1 86 ? 10.835 -1.217 -13.871 1.00 68.12 86 LEU A CA 1
ATOM 691 C C . LEU A 1 86 ? 10.721 -0.776 -15.333 1.00 68.12 86 LEU A C 1
ATOM 693 O O . LEU A 1 86 ? 10.969 -1.578 -16.227 1.00 68.12 86 LEU A O 1
ATOM 697 N N . GLN A 1 87 ? 10.315 0.471 -15.576 1.00 64.44 87 GLN A N 1
ATOM 698 C CA . GLN A 1 87 ? 10.172 1.012 -16.926 1.00 64.44 87 GLN A CA 1
ATOM 699 C C . GLN A 1 87 ? 11.523 1.442 -17.524 1.00 64.44 87 GLN A C 1
ATOM 701 O O . GLN A 1 87 ? 11.696 1.368 -18.736 1.00 64.44 87 GLN A O 1
ATOM 706 N N . SER A 1 88 ? 12.478 1.879 -16.691 1.00 63.12 88 SER A N 1
ATOM 707 C CA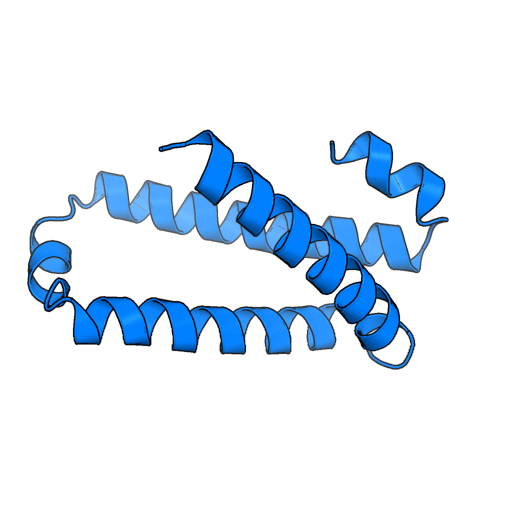 . SER A 1 88 ? 13.815 2.319 -17.120 1.00 63.12 88 SER A CA 1
ATOM 708 C C . SER A 1 88 ? 14.897 1.233 -17.060 1.00 63.12 88 SER A C 1
ATOM 710 O O . SER A 1 88 ? 15.960 1.405 -17.654 1.00 63.12 88 SER A O 1
ATOM 712 N N . GLY A 1 89 ? 14.660 0.128 -16.348 1.00 62.97 89 GLY A N 1
ATOM 713 C CA . GLY A 1 89 ? 15.649 -0.916 -16.087 1.00 62.97 89 GLY A CA 1
ATOM 714 C C . GLY A 1 89 ? 15.137 -2.336 -16.326 1.00 62.97 89 GLY A C 1
ATOM 715 O O . GLY A 1 89 ? 13.962 -2.588 -16.571 1.00 62.97 89 GLY A O 1
ATOM 716 N N . VAL A 1 90 ? 16.046 -3.310 -16.244 1.00 59.84 90 VAL A N 1
ATOM 717 C CA . VAL A 1 90 ? 15.699 -4.730 -16.400 1.00 59.84 90 VAL A CA 1
ATOM 718 C C . VAL A 1 90 ? 15.043 -5.234 -15.112 1.00 59.84 90 VAL A C 1
ATOM 720 O O . VAL A 1 90 ? 15.645 -5.155 -14.040 1.00 59.84 90 VAL A O 1
ATOM 723 N N . VAL A 1 91 ? 13.838 -5.805 -15.215 1.00 59.75 91 VAL A N 1
ATOM 724 C CA . VAL A 1 91 ? 13.046 -6.356 -14.088 1.00 59.75 91 VAL A CA 1
ATOM 725 C C . VAL A 1 91 ? 13.877 -7.263 -13.165 1.00 59.75 91 VAL A C 1
ATOM 727 O O . VAL A 1 91 ? 13.696 -7.242 -11.949 1.00 59.75 91 VAL A O 1
ATOM 730 N N . SER A 1 92 ? 14.830 -8.013 -13.729 1.00 59.00 92 SER A N 1
ATOM 731 C CA . SER A 1 92 ? 15.722 -8.928 -13.005 1.00 59.00 92 SER A CA 1
ATOM 732 C C . SER A 1 92 ? 16.726 -8.249 -12.068 1.00 59.00 92 SER A C 1
ATOM 734 O O . SER A 1 92 ? 17.249 -8.920 -11.186 1.00 59.00 92 SER A O 1
ATOM 736 N N . ARG A 1 93 ? 16.998 -6.945 -12.225 1.00 60.19 93 ARG A N 1
ATOM 737 C CA . ARG A 1 93 ? 17.844 -6.173 -11.296 1.00 60.19 93 ARG A CA 1
ATOM 738 C C . ARG A 1 93 ? 17.043 -5.406 -10.249 1.00 60.19 93 ARG A C 1
ATOM 740 O O . ARG A 1 93 ? 17.554 -5.183 -9.164 1.00 60.19 93 ARG A O 1
ATOM 747 N N . VAL A 1 94 ? 15.809 -5.009 -10.564 1.00 59.84 94 VAL A N 1
ATOM 748 C CA . VAL A 1 94 ? 14.972 -4.191 -9.666 1.00 59.84 94 VAL A CA 1
ATOM 749 C C . VAL A 1 94 ? 14.257 -5.057 -8.624 1.00 59.84 94 VAL A C 1
ATOM 751 O O . VAL A 1 94 ? 14.191 -4.685 -7.458 1.00 59.84 94 VAL A O 1
ATOM 754 N N . ALA A 1 95 ? 13.767 -6.238 -9.014 1.00 58.16 95 ALA A N 1
ATOM 755 C CA . ALA A 1 95 ? 13.047 -7.138 -8.111 1.00 58.16 95 ALA A CA 1
ATOM 756 C C . ALA A 1 95 ? 13.848 -7.618 -6.873 1.00 58.16 95 ALA A C 1
ATOM 758 O O . ALA A 1 95 ? 13.251 -7.626 -5.802 1.00 58.16 95 ALA A O 1
ATOM 759 N N . PRO A 1 96 ? 15.150 -7.974 -6.965 1.00 60.22 96 PRO A N 1
ATOM 760 C CA . PRO A 1 96 ? 15.944 -8.373 -5.794 1.00 60.22 96 PRO A CA 1
ATOM 761 C C . PRO A 1 96 ? 16.500 -7.199 -4.965 1.00 60.22 96 PRO A C 1
ATOM 763 O O . PRO A 1 96 ? 17.175 -7.424 -3.971 1.00 60.22 96 PRO A O 1
ATOM 766 N N . ILE A 1 97 ? 16.282 -5.945 -5.382 1.00 62.22 97 ILE A N 1
ATOM 767 C CA . ILE A 1 97 ? 16.615 -4.758 -4.569 1.00 62.22 97 ILE A CA 1
ATOM 768 C C . ILE A 1 97 ? 15.416 -4.355 -3.692 1.00 62.22 97 ILE A C 1
ATOM 770 O O . ILE A 1 97 ? 15.599 -3.808 -2.610 1.00 62.22 97 ILE A O 1
ATOM 774 N N . ASP A 1 98 ? 14.193 -4.636 -4.149 1.00 56.09 98 ASP A N 1
ATOM 775 C CA . ASP A 1 98 ? 12.945 -4.358 -3.421 1.00 56.09 98 ASP A CA 1
ATOM 776 C C . ASP A 1 98 ? 12.647 -5.390 -2.309 1.00 56.09 98 ASP A C 1
ATOM 778 O O . ASP A 1 98 ? 11.922 -5.086 -1.362 1.00 56.09 98 ASP A O 1
ATOM 782 N N . LYS A 1 99 ? 13.207 -6.605 -2.407 1.00 44.88 99 LYS A N 1
ATOM 783 C CA . LYS A 1 99 ? 12.993 -7.739 -1.491 1.00 44.88 99 LYS A CA 1
ATOM 784 C C . LYS A 1 99 ? 14.215 -8.635 -1.389 1.00 44.88 99 LYS A C 1
ATOM 786 O O . LYS A 1 99 ? 14.432 -9.153 -0.272 1.00 44.88 99 LYS A O 1
#

Foldseek 3Di:
DVVVVVVVVVVVVVVVVVCLVVQVPPDPNLVSVVVVVVVVVCVVVVVCVVVVVPVVVVVDDPVNVVVVVVVVVVVSVVSVVLSVCVVVDPPVVSVVVVD

Radius of gyration: 16.49 Å; chains: 1; bounding box: 38×34×41 Å

Secondary structure (DSSP, 8-state):
-HHHHHHHHHHHHHHHHHHHHHHTTSS-HHHHHHHHHHHHHHHHHHHHHHTTTTGGGGG--HHHHHHHHHHHHHHHHHHHHHHHHHHHS-HHHHHHHH-